Protein AF-A0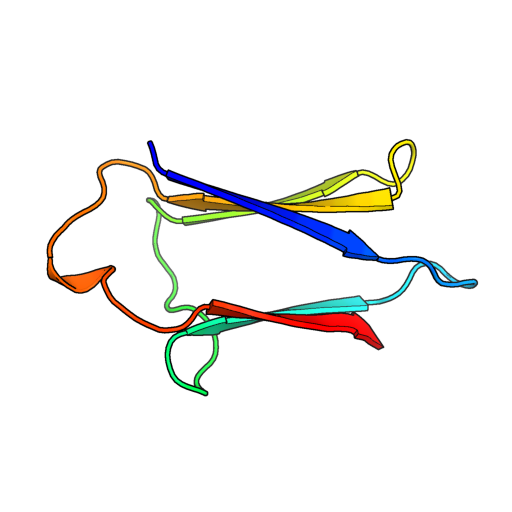A8S2YN19-F1 (afdb_monomer_lite)

pLDDT: mean 92.35, std 3.6, range [82.75, 96.19]

Radius of gyration: 11.87 Å; chains: 1; bounding box: 28×17×30 Å

InterPro domains:
  IPR007110 Immunoglobulin-like domain [PS50835] (1-62)
  IPR013098 Immunoglobulin I-set [PF07679] (3-62)
  IPR013783 Immunoglobulin-like fold [G3DSA:2.60.40.10] (1-62)
  IPR036179 Immunoglobulin-like domain superfamily [SSF48726] (2-61)

Secondary structure (DSSP, 8-state):
-EEEEEE---SSPPPEEEEETTEEPPP-TTEEEEEETTTTEEEEEESS--GGG-S-EEEEE-

Organism: NCBI:txid392030

Structure (mmCIF, N/CA/C/O backbone):
data_AF-A0A8S2YN19-F1
#
_entry.id   AF-A0A8S2YN19-F1
#
loop_
_atom_site.group_PDB
_atom_site.id
_atom_site.type_symbol
_atom_site.label_atom_id
_atom_site.label_alt_id
_atom_site.label_comp_id
_atom_site.label_asym_id
_atom_site.label_entity_id
_atom_site.label_seq_id
_atom_site.pdbx_PDB_ins_code
_atom_site.Cartn_x
_atom_site.Cartn_y
_atom_site.Cartn_z
_atom_site.occupancy
_atom_site.B_iso_or_equiv
_atom_site.auth_seq_id
_atom_site.auth_comp_id
_atom_site.auth_asym_id
_atom_site.auth_atom_id
_atom_site.pdbx_PDB_model_num
ATOM 1 N N . PRO A 1 1 ? 11.192 8.780 -3.093 1.00 82.75 1 PRO A N 1
ATOM 2 C CA . PRO A 1 1 ? 10.293 7.671 -2.684 1.00 82.75 1 PRO A CA 1
ATOM 3 C C . PRO A 1 1 ? 8.852 8.081 -2.985 1.00 82.75 1 PRO A C 1
ATOM 5 O O . PRO A 1 1 ? 8.539 9.257 -2.816 1.00 82.75 1 PRO A O 1
ATOM 8 N N . VAL A 1 2 ? 8.011 7.155 -3.445 1.00 94.50 2 VAL A N 1
ATOM 9 C CA . VAL A 1 2 ? 6.576 7.407 -3.663 1.00 94.50 2 VAL A CA 1
ATOM 10 C C . VAL A 1 2 ? 5.806 6.870 -2.461 1.00 94.50 2 VAL A C 1
ATOM 12 O O . VAL A 1 2 ? 6.132 5.797 -1.952 1.00 94.50 2 VAL A O 1
ATOM 15 N N . LEU A 1 3 ? 4.820 7.628 -1.983 1.00 95.50 3 LEU A N 1
ATOM 16 C CA . LEU A 1 3 ? 4.004 7.261 -0.830 1.00 95.50 3 LEU A CA 1
ATOM 17 C C . LEU A 1 3 ? 2.528 7.426 -1.175 1.00 95.50 3 LEU A C 1
ATOM 19 O O . LEU A 1 3 ? 2.050 8.548 -1.332 1.00 95.50 3 LEU A O 1
ATOM 23 N N . LEU A 1 4 ? 1.821 6.306 -1.261 1.00 95.75 4 LEU A N 1
ATOM 24 C CA . LEU A 1 4 ? 0.373 6.277 -1.409 1.00 95.75 4 LEU A CA 1
ATOM 25 C C . LEU A 1 4 ? -0.257 6.127 -0.029 1.00 95.75 4 LEU A C 1
ATOM 27 O O . LEU A 1 4 ? 0.219 5.346 0.800 1.00 95.75 4 LEU A O 1
ATOM 31 N N . LYS A 1 5 ? -1.307 6.906 0.222 1.00 95.50 5 LYS A N 1
ATOM 32 C CA . LYS A 1 5 ? -2.011 6.939 1.502 1.00 95.50 5 LYS A CA 1
ATOM 33 C C . LYS A 1 5 ? -3.506 6.841 1.265 1.00 95.50 5 LYS A C 1
ATOM 35 O O . LYS A 1 5 ? -4.024 7.527 0.389 1.00 95.50 5 LYS A O 1
ATOM 40 N N . ALA A 1 6 ? -4.188 6.062 2.090 1.00 94.38 6 ALA A N 1
ATOM 41 C CA . ALA A 1 6 ? -5.641 6.059 2.166 1.00 94.38 6 ALA A CA 1
ATOM 42 C C . ALA A 1 6 ? -6.090 5.963 3.625 1.00 94.38 6 ALA A C 1
ATOM 44 O O . ALA A 1 6 ? -5.370 5.434 4.471 1.00 94.38 6 ALA A O 1
ATOM 45 N N . THR A 1 7 ? -7.279 6.475 3.922 1.00 93.50 7 THR A N 1
ATOM 46 C CA . THR A 1 7 ? -7.890 6.352 5.249 1.00 93.50 7 THR A CA 1
ATOM 47 C C . THR A 1 7 ? -8.895 5.212 5.211 1.00 93.50 7 THR A C 1
ATOM 49 O O . THR A 1 7 ? -9.822 5.236 4.406 1.00 93.50 7 THR A O 1
ATOM 52 N N . VAL A 1 8 ? -8.719 4.225 6.084 1.00 89.94 8 VAL A N 1
ATOM 53 C CA . VAL A 1 8 ? -9.569 3.037 6.172 1.00 89.94 8 VAL A CA 1
ATOM 54 C C . VAL A 1 8 ? -10.158 2.974 7.573 1.00 89.94 8 VAL A C 1
ATOM 56 O O . VAL A 1 8 ? -9.433 2.893 8.560 1.00 89.94 8 VAL A O 1
ATOM 59 N N . ILE A 1 9 ? -11.484 3.020 7.672 1.00 87.88 9 ILE A N 1
ATOM 60 C CA . ILE A 1 9 ? -12.199 3.048 8.950 1.00 87.88 9 ILE A CA 1
ATOM 61 C C . ILE A 1 9 ? -13.054 1.786 9.055 1.00 87.88 9 ILE A C 1
ATOM 63 O O . ILE A 1 9 ? -13.905 1.551 8.206 1.00 87.88 9 ILE A O 1
ATOM 67 N N . GLY A 1 10 ? -12.860 1.007 10.119 1.00 85.19 10 GLY A N 1
ATOM 68 C CA . GLY A 1 10 ? -13.654 -0.184 10.419 1.00 85.19 10 GLY A CA 1
ATOM 69 C C . GLY A 1 10 ? -13.597 -0.538 11.906 1.00 85.19 10 GLY A C 1
ATOM 70 O O . GLY A 1 10 ? -12.666 -0.138 12.611 1.00 85.19 10 GLY A O 1
ATOM 71 N N . LYS A 1 11 ? -14.625 -1.237 12.395 1.00 83.94 11 LYS A N 1
ATOM 72 C CA . LYS A 1 11 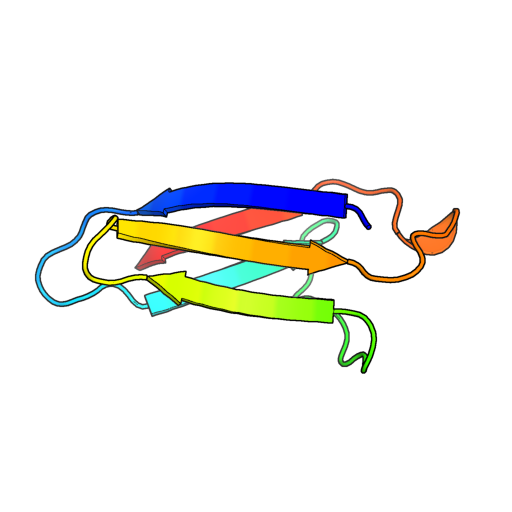? -14.663 -1.865 13.725 1.00 83.94 11 LYS A CA 1
ATOM 73 C C . LYS A 1 11 ? -15.253 -3.276 13.559 1.00 83.94 11 LYS A C 1
ATOM 75 O O . LYS A 1 11 ? -16.431 -3.347 13.213 1.00 83.94 11 LYS A O 1
ATOM 80 N N . PRO A 1 12 ? -14.504 -4.370 13.804 1.00 85.88 12 PRO A N 1
ATOM 81 C CA . PRO A 1 12 ? -13.108 -4.446 14.271 1.00 85.88 12 PRO A CA 1
ATOM 82 C C . PRO A 1 12 ? -12.100 -3.870 13.258 1.00 85.88 12 PRO A C 1
ATOM 84 O O . PRO A 1 12 ? -12.495 -3.454 12.173 1.00 85.88 12 PRO A O 1
ATOM 87 N N . THR A 1 13 ? -10.814 -3.780 13.626 1.00 85.06 13 THR A N 1
ATOM 88 C CA . THR A 1 13 ? -9.762 -3.275 12.723 1.00 85.06 13 THR A CA 1
ATOM 89 C C . THR A 1 13 ? -9.821 -4.023 11.385 1.00 85.06 13 THR A C 1
ATOM 91 O O . THR A 1 13 ? -9.673 -5.246 11.395 1.00 85.06 13 THR A O 1
ATOM 94 N N . PRO A 1 14 ? -10.051 -3.322 10.261 1.00 88.06 14 PRO A N 1
ATOM 95 C CA . PRO A 1 14 ? -10.243 -3.971 8.975 1.00 88.06 14 PRO A CA 1
ATOM 96 C C . PRO A 1 14 ? -8.930 -4.565 8.475 1.00 88.06 14 PRO A C 1
ATOM 98 O O . PRO A 1 14 ? -7.843 -4.027 8.720 1.00 88.06 14 PRO A O 1
ATOM 101 N N . HIS A 1 15 ? -9.040 -5.664 7.743 1.00 89.50 15 HIS A N 1
ATOM 102 C CA . HIS A 1 15 ? -7.920 -6.187 6.977 1.00 89.50 15 HIS A CA 1
ATOM 103 C C . HIS A 1 15 ? -7.792 -5.376 5.694 1.00 89.50 15 HIS A C 1
ATOM 105 O O . HIS A 1 15 ? -8.783 -4.858 5.182 1.00 89.50 15 HIS A O 1
ATOM 111 N N . PHE A 1 16 ? -6.575 -5.249 5.173 1.00 91.81 16 PHE A N 1
ATOM 112 C CA . PHE A 1 16 ? -6.350 -4.521 3.933 1.00 91.81 16 PHE A CA 1
ATOM 113 C C . PHE A 1 16 ? -5.371 -5.255 3.022 1.00 91.81 16 PHE A C 1
ATOM 115 O O . PHE A 1 16 ? -4.414 -5.884 3.479 1.00 91.81 16 PHE A O 1
ATOM 122 N N . ILE A 1 17 ? -5.600 -5.128 1.720 1.00 93.56 17 ILE A N 1
ATOM 123 C CA . ILE A 1 17 ? -4.721 -5.641 0.671 1.00 93.56 17 ILE A CA 1
ATOM 124 C C . ILE A 1 17 ? -4.476 -4.554 -0.367 1.00 93.56 17 ILE A C 1
ATOM 126 O O . ILE A 1 17 ? -5.372 -3.773 -0.685 1.00 93.56 17 ILE A O 1
ATOM 130 N N . TRP A 1 18 ? -3.258 -4.515 -0.897 1.00 95.12 18 TRP A N 1
ATOM 131 C CA . TRP A 1 18 ? -2.909 -3.642 -2.010 1.00 95.12 18 TRP A CA 1
ATOM 132 C C . TRP A 1 18 ? -2.846 -4.439 -3.303 1.00 95.12 18 TRP A C 1
ATOM 134 O O . TRP A 1 18 ? -2.225 -5.505 -3.361 1.00 95.12 18 TRP A O 1
ATOM 144 N N . LEU A 1 19 ? -3.443 -3.868 -4.339 1.00 96.12 19 LEU A N 1
ATOM 145 C CA . LEU A 1 19 ? -3.387 -4.348 -5.704 1.00 96.12 19 LEU A CA 1
ATOM 146 C C . LEU A 1 19 ? -2.635 -3.336 -6.568 1.00 96.12 19 LEU A C 1
ATOM 148 O O . LEU A 1 19 ? -2.773 -2.128 -6.366 1.00 96.12 19 LEU A O 1
ATOM 152 N N . LYS A 1 20 ? -1.873 -3.838 -7.536 1.00 95.75 20 LYS A N 1
ATOM 153 C CA . LYS A 1 20 ? -1.356 -3.085 -8.673 1.00 95.75 20 LYS A CA 1
ATOM 154 C C . LYS A 1 20 ? -1.936 -3.698 -9.944 1.00 95.75 20 LYS A C 1
ATOM 156 O O . LYS A 1 20 ? -1.771 -4.896 -10.164 1.00 95.75 20 LYS A O 1
ATOM 161 N N . ASP A 1 21 ? -2.612 -2.890 -10.752 1.00 95.75 21 ASP A N 1
ATOM 162 C CA . ASP A 1 21 ? -3.208 -3.307 -12.029 1.00 95.75 21 ASP A CA 1
ATOM 163 C C . ASP A 1 21 ? -4.114 -4.552 -11.878 1.00 95.75 21 ASP A C 1
ATOM 165 O O . ASP A 1 21 ? -4.081 -5.487 -12.675 1.00 95.75 21 ASP A O 1
ATOM 169 N N . GLY A 1 22 ? -4.893 -4.597 -10.790 1.00 95.50 22 GLY A N 1
ATOM 170 C CA . GLY A 1 22 ? -5.817 -5.694 -10.474 1.00 95.50 22 GLY A CA 1
ATOM 171 C C . GLY A 1 22 ? -5.187 -6.945 -9.843 1.00 95.50 22 GLY A C 1
ATOM 172 O O . GLY A 1 22 ? -5.923 -7.830 -9.409 1.00 95.50 22 GLY A O 1
ATOM 173 N N . ALA A 1 23 ? -3.859 -7.024 -9.725 1.00 95.12 23 ALA A N 1
ATOM 174 C CA . ALA A 1 23 ? -3.154 -8.146 -9.101 1.00 95.12 23 ALA A CA 1
ATOM 175 C C . ALA A 1 23 ? -2.539 -7.757 -7.743 1.00 95.12 23 ALA A C 1
ATOM 177 O O . ALA A 1 23 ? -2.180 -6.595 -7.551 1.00 95.12 23 ALA A O 1
ATOM 178 N N . PRO A 1 24 ? -2.373 -8.690 -6.785 1.00 94.00 24 PRO A N 1
ATOM 179 C CA . PRO A 1 24 ? -1.660 -8.415 -5.539 1.00 94.00 24 PRO A CA 1
ATOM 180 C C . PRO A 1 24 ? -0.263 -7.848 -5.789 1.00 94.00 24 PRO A C 1
ATOM 182 O O . PRO A 1 24 ? 0.416 -8.256 -6.734 1.00 94.00 24 PRO A O 1
ATOM 185 N N . LEU A 1 25 ? 0.183 -6.930 -4.925 1.00 91.38 25 LEU A N 1
ATOM 186 C CA . LEU A 1 25 ? 1.533 -6.381 -5.043 1.00 91.38 25 LEU A CA 1
ATOM 187 C C . LEU A 1 25 ? 2.589 -7.498 -5.091 1.00 91.38 25 LEU A C 1
ATOM 189 O O . LEU A 1 25 ? 2.567 -8.397 -4.244 1.00 91.38 25 LEU A O 1
ATOM 193 N N . PRO A 1 26 ? 3.554 -7.426 -6.023 1.00 86.38 26 PRO A N 1
ATOM 194 C CA . PRO A 1 26 ? 4.637 -8.392 -6.075 1.00 86.38 26 PRO A CA 1
ATOM 195 C C . PRO A 1 26 ? 5.509 -8.281 -4.821 1.00 86.38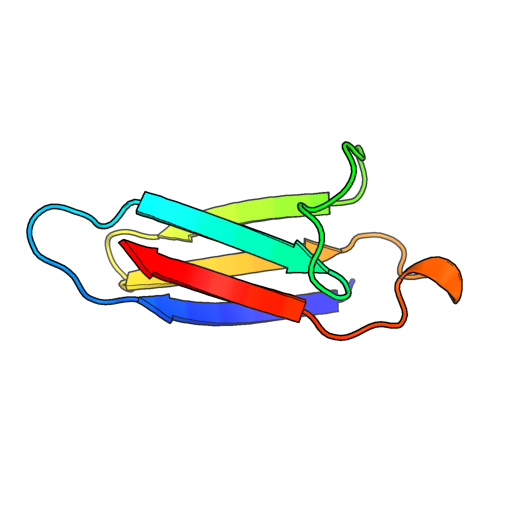 26 PRO A C 1
ATOM 197 O O . PRO A 1 26 ? 5.759 -7.186 -4.308 1.00 86.38 26 PRO A O 1
ATOM 200 N N . ALA A 1 27 ? 6.032 -9.412 -4.348 1.00 84.50 27 ALA A N 1
ATOM 201 C CA . ALA A 1 27 ? 7.008 -9.410 -3.267 1.00 84.50 27 ALA A CA 1
ATOM 202 C C . ALA A 1 27 ? 8.253 -8.611 -3.690 1.00 84.50 27 ALA A C 1
ATOM 204 O O . ALA A 1 27 ? 8.875 -8.894 -4.714 1.00 84.50 27 ALA A O 1
ATOM 205 N N . SER A 1 28 ? 8.611 -7.584 -2.918 1.00 89.44 28 SER A N 1
ATOM 206 C CA . SER A 1 28 ? 9.737 -6.709 -3.240 1.00 89.44 28 SER A CA 1
ATOM 207 C C . SER A 1 28 ? 10.280 -6.023 -1.996 1.00 89.44 28 SER A C 1
ATOM 209 O O . SER A 1 28 ? 9.528 -5.424 -1.233 1.00 89.44 28 SER A O 1
ATOM 211 N N . ASN A 1 29 ? 11.606 -6.000 -1.848 1.00 92.62 29 ASN A N 1
ATOM 212 C CA . ASN A 1 29 ? 12.283 -5.279 -0.760 1.00 92.62 29 ASN A CA 1
ATOM 213 C C . ASN A 1 29 ? 12.080 -3.755 -0.830 1.00 92.62 29 ASN A C 1
ATOM 215 O O . ASN A 1 29 ? 12.335 -3.034 0.139 1.00 92.62 29 ASN A O 1
ATOM 219 N N . ARG A 1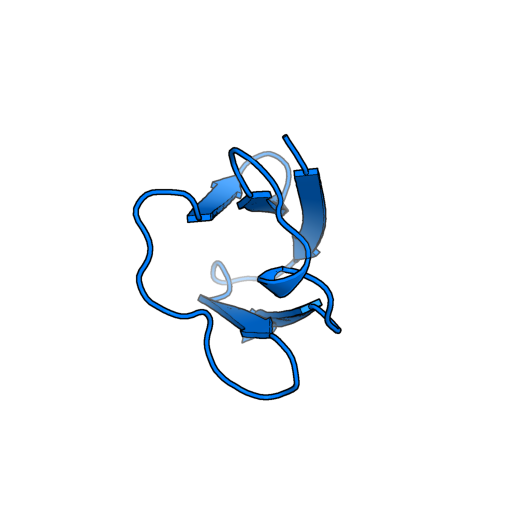 30 ? 11.643 -3.251 -1.989 1.00 94.56 30 ARG A N 1
ATOM 220 C CA . ARG A 1 30 ? 11.418 -1.825 -2.237 1.00 94.56 30 ARG A CA 1
ATOM 221 C C . ARG A 1 30 ? 10.028 -1.368 -1.812 1.00 94.56 30 ARG A C 1
ATOM 223 O O . ARG A 1 30 ? 9.856 -0.181 -1.541 1.00 94.56 30 ARG A O 1
ATOM 230 N N . LEU A 1 31 ? 9.071 -2.293 -1.750 1.00 94.44 31 LEU A N 1
ATOM 231 C CA . LEU A 1 31 ? 7.689 -2.034 -1.373 1.00 94.44 31 LEU A CA 1
ATOM 232 C C . LEU A 1 31 ? 7.527 -2.262 0.130 1.00 94.44 31 LEU A C 1
ATOM 234 O O . LEU A 1 31 ? 7.914 -3.298 0.665 1.00 94.44 31 LEU A O 1
ATOM 238 N N . ARG A 1 32 ? 6.964 -1.281 0.832 1.00 94.12 32 ARG A N 1
ATOM 239 C CA . ARG A 1 32 ? 6.633 -1.396 2.255 1.00 94.12 32 ARG A CA 1
ATOM 240 C C . ARG A 1 32 ? 5.200 -0.956 2.472 1.00 94.12 32 ARG A C 1
ATOM 242 O O . ARG A 1 32 ? 4.856 0.175 2.148 1.00 94.12 32 ARG A O 1
ATOM 249 N N . THR A 1 33 ? 4.397 -1.833 3.059 1.00 94.00 33 THR A N 1
ATOM 250 C CA . THR A 1 33 ? 3.016 -1.532 3.436 1.00 94.00 33 THR A CA 1
ATOM 251 C C . THR A 1 33 ? 2.880 -1.431 4.952 1.00 94.00 33 THR A C 1
ATOM 253 O O . THR A 1 33 ? 3.538 -2.180 5.678 1.00 94.00 33 THR A O 1
ATOM 256 N N . ARG A 1 34 ? 2.076 -0.484 5.446 1.00 92.00 34 ARG A N 1
ATOM 257 C CA . ARG A 1 34 ? 1.817 -0.273 6.881 1.00 92.00 34 ARG A CA 1
ATOM 258 C C . ARG A 1 34 ? 0.393 0.221 7.110 1.00 92.00 34 ARG A C 1
ATOM 260 O O . ARG A 1 34 ? -0.128 0.966 6.289 1.00 92.00 34 ARG A O 1
ATOM 267 N N . TYR A 1 35 ? -0.186 -0.142 8.251 1.00 91.44 35 TYR A N 1
ATOM 268 C CA . TYR A 1 35 ? -1.421 0.453 8.756 1.00 91.44 35 TYR A CA 1
ATOM 269 C C . TYR A 1 35 ? -1.170 1.079 10.121 1.00 91.44 35 TYR A C 1
ATOM 271 O O . TYR A 1 35 ? -0.588 0.452 11.007 1.00 91.44 35 TYR A O 1
ATOM 279 N N . ASP A 1 36 ? -1.583 2.329 10.263 1.00 91.12 36 ASP A N 1
ATOM 280 C CA . ASP A 1 36 ? -1.525 3.087 11.500 1.00 91.12 36 ASP A CA 1
ATOM 281 C C . ASP A 1 36 ? -2.923 3.117 12.122 1.00 91.12 36 ASP A C 1
ATOM 283 O O . ASP A 1 36 ? -3.850 3.731 11.593 1.00 91.12 36 ASP A O 1
ATOM 287 N N . ILE A 1 37 ? -3.063 2.438 13.261 1.00 86.75 37 ILE A N 1
ATOM 288 C CA . ILE A 1 37 ? -4.328 2.317 13.995 1.00 86.75 37 ILE A CA 1
ATOM 289 C C . ILE A 1 37 ? -4.777 3.673 14.563 1.00 86.75 37 ILE A C 1
ATOM 291 O O . ILE A 1 37 ? -5.978 3.939 14.625 1.00 86.75 37 ILE A O 1
ATOM 295 N N . GLY A 1 38 ? -3.838 4.534 14.969 1.00 88.69 38 GLY A N 1
ATOM 296 C CA . GLY A 1 38 ? -4.140 5.832 15.570 1.00 88.69 38 GLY A CA 1
ATOM 297 C C . GLY A 1 38 ? -4.691 6.817 14.544 1.00 88.69 38 GLY A C 1
ATOM 298 O O . GLY A 1 38 ? -5.696 7.481 14.795 1.00 88.69 38 GLY A O 1
ATOM 299 N N . THR A 1 39 ? -4.074 6.868 13.363 1.00 91.62 39 THR A N 1
ATOM 300 C CA . THR A 1 39 ? -4.513 7.751 12.269 1.00 91.62 39 THR A CA 1
ATOM 301 C C . THR A 1 39 ? -5.535 7.106 11.332 1.00 91.62 39 THR A C 1
ATOM 303 O O . THR A 1 39 ? -6.135 7.809 10.518 1.00 91.62 39 THR A O 1
ATOM 306 N N . LYS A 1 40 ? -5.774 5.792 11.457 1.00 91.56 40 LYS A N 1
ATOM 307 C CA . LYS A 1 40 ? -6.604 4.973 10.553 1.00 91.56 40 LYS A CA 1
ATOM 308 C C . LYS A 1 40 ? -6.120 5.025 9.102 1.00 91.56 40 LYS A C 1
ATOM 310 O O . LYS A 1 40 ? -6.918 4.953 8.167 1.00 91.56 40 LYS A O 1
ATOM 315 N N . GLN A 1 41 ? -4.815 5.195 8.904 1.00 94.00 41 GLN A N 1
ATOM 316 C CA . GLN A 1 41 ? -4.212 5.325 7.582 1.00 94.00 41 GLN A CA 1
ATOM 317 C C . GLN A 1 41 ? -3.523 4.036 7.163 1.00 94.00 41 GLN A C 1
ATOM 319 O O . GLN A 1 41 ? -2.741 3.457 7.914 1.00 94.00 41 GLN A O 1
ATOM 324 N N . VAL A 1 42 ? -3.761 3.630 5.922 1.00 94.75 42 VAL A N 1
ATOM 325 C CA . VAL A 1 42 ? -2.975 2.621 5.221 1.00 94.75 42 VAL A CA 1
ATOM 326 C C . VAL A 1 42 ? -1.995 3.315 4.281 1.00 94.75 42 VAL A C 1
ATOM 328 O O . VAL A 1 42 ? -2.338 4.263 3.572 1.00 94.75 42 VAL A O 1
ATOM 331 N N . LEU A 1 43 ? -0.753 2.849 4.304 1.00 95.44 43 LEU A N 1
ATOM 332 C CA . LEU A 1 43 ? 0.379 3.443 3.612 1.00 95.44 43 LEU A CA 1
ATOM 333 C C . LEU A 1 43 ? 1.044 2.387 2.734 1.00 95.44 43 LEU A C 1
ATOM 335 O O . LEU A 1 43 ? 1.392 1.314 3.227 1.00 95.44 43 LEU A O 1
ATOM 339 N N . LEU A 1 44 ? 1.293 2.725 1.471 1.00 95.94 44 LEU A N 1
ATOM 340 C CA . LEU A 1 44 ? 2.188 1.988 0.585 1.00 95.94 44 LEU A CA 1
ATOM 341 C C . LEU A 1 44 ? 3.358 2.888 0.194 1.00 95.94 44 LEU A C 1
ATOM 343 O O . LEU A 1 44 ? 3.185 3.908 -0.472 1.00 95.94 44 LEU A O 1
ATOM 347 N N . GLN A 1 45 ? 4.560 2.499 0.601 1.00 96.19 45 GLN A N 1
ATOM 348 C CA . GLN A 1 45 ? 5.802 3.172 0.254 1.00 96.19 45 GLN A CA 1
ATOM 349 C C . GLN A 1 45 ? 6.550 2.378 -0.819 1.00 96.19 45 GLN A C 1
ATOM 351 O O . GLN A 1 45 ? 6.884 1.210 -0.613 1.00 96.19 45 GLN A O 1
ATOM 356 N N . ILE A 1 46 ? 6.868 3.043 -1.928 1.00 96.19 46 ILE A N 1
ATOM 357 C CA . ILE A 1 46 ? 7.684 2.523 -3.029 1.00 96.19 46 ILE A CA 1
ATOM 358 C C . ILE A 1 46 ? 9.035 3.241 -2.995 1.00 96.19 46 ILE A C 1
ATOM 360 O O . ILE A 1 46 ? 9.147 4.441 -3.280 1.00 96.19 46 ILE A O 1
ATOM 364 N N . ASN A 1 47 ? 10.076 2.516 -2.599 1.00 95.94 47 ASN A N 1
ATOM 365 C CA . ASN A 1 47 ? 11.446 3.019 -2.616 1.00 95.94 47 ASN A CA 1
ATOM 366 C C . ASN A 1 47 ? 12.048 2.879 -4.018 1.00 95.94 47 ASN A C 1
ATOM 368 O O . ASN A 1 47 ? 11.811 1.876 -4.684 1.00 95.94 47 ASN A O 1
ATOM 372 N N . ASP A 1 48 ? 12.856 3.862 -4.431 1.00 94.31 48 ASP A N 1
ATOM 373 C CA . ASP A 1 48 ? 13.524 3.861 -5.744 1.00 94.31 48 ASP A CA 1
ATOM 374 C C . ASP A 1 48 ? 12.535 3.677 -6.915 1.00 94.31 48 ASP A C 1
ATOM 376 O O . ASP A 1 48 ? 12.675 2.752 -7.695 1.00 94.31 48 ASP A O 1
ATOM 380 N N . ALA A 1 49 ? 11.469 4.480 -7.015 1.00 92.75 49 ALA A N 1
ATOM 381 C CA . ALA A 1 49 ? 10.435 4.267 -8.037 1.00 92.75 49 ALA A CA 1
ATOM 382 C C . ALA A 1 49 ? 11.010 4.242 -9.472 1.00 92.75 49 ALA A C 1
ATOM 384 O O . ALA A 1 49 ? 11.814 5.095 -9.848 1.00 92.75 49 ALA A O 1
ATOM 385 N N . ARG A 1 50 ? 10.587 3.258 -10.268 1.00 93.75 50 ARG A N 1
ATOM 386 C CA . ARG A 1 50 ? 11.051 2.961 -11.630 1.00 93.75 50 ARG A CA 1
ATOM 387 C C . ARG A 1 50 ? 9.884 2.972 -12.619 1.00 93.75 50 ARG A C 1
ATOM 389 O O . ARG A 1 50 ? 8.735 2.862 -12.193 1.00 93.75 50 ARG A O 1
ATOM 396 N N . PRO A 1 51 ? 10.150 3.006 -13.938 1.00 94.44 51 PRO A N 1
ATOM 397 C CA . PRO A 1 51 ? 9.093 2.905 -14.945 1.00 94.44 51 PRO A CA 1
ATOM 398 C C . PRO A 1 51 ? 8.182 1.677 -14.773 1.00 94.44 51 PRO A C 1
ATOM 400 O O . PRO A 1 51 ? 6.992 1.761 -15.047 1.00 94.44 51 PRO A O 1
ATOM 403 N N . GLN A 1 52 ? 8.697 0.556 -14.251 1.00 91.44 52 GLN A N 1
ATOM 404 C CA . GLN A 1 52 ? 7.896 -0.645 -13.974 1.00 91.44 52 GLN A CA 1
ATOM 405 C C . GLN A 1 52 ? 6.908 -0.482 -12.808 1.00 91.44 52 GLN A C 1
ATOM 407 O O . GLN A 1 52 ? 6.010 -1.308 -12.659 1.00 91.44 52 GLN A O 1
ATOM 412 N N . ASP A 1 53 ? 7.053 0.547 -11.972 1.00 93.31 53 ASP A N 1
ATOM 413 C CA . ASP A 1 53 ? 6.114 0.839 -10.885 1.00 93.31 53 ASP A CA 1
ATOM 414 C C . ASP A 1 53 ? 4.905 1.653 -11.364 1.00 93.31 53 ASP A C 1
ATOM 416 O O . ASP A 1 53 ? 3.972 1.849 -10.590 1.00 93.31 53 ASP A O 1
ATOM 420 N N . ILE A 1 54 ? 4.882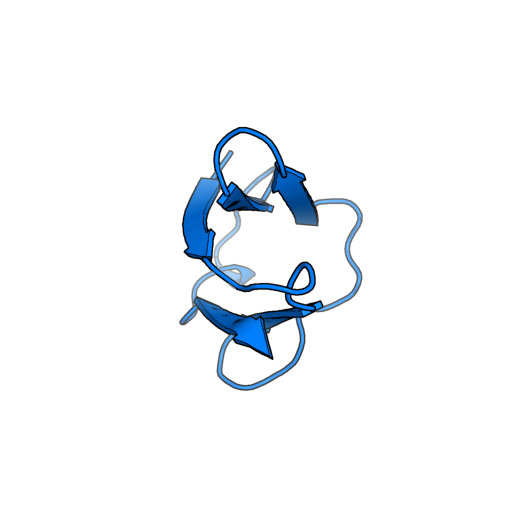 2.103 -12.623 1.00 94.12 54 ILE A N 1
ATOM 421 C CA . ILE A 1 54 ? 3.697 2.729 -13.220 1.00 94.12 54 ILE A CA 1
ATOM 422 C C . ILE A 1 54 ? 2.555 1.708 -13.226 1.00 94.12 54 ILE A C 1
ATOM 424 O O . ILE A 1 54 ? 2.766 0.541 -13.567 1.00 94.12 54 ILE A O 1
ATOM 428 N N . GLY A 1 55 ? 1.372 2.154 -12.818 1.00 94.06 55 GLY A N 1
ATOM 429 C CA . GLY A 1 55 ? 0.155 1.352 -12.776 1.00 94.06 55 GLY A CA 1
ATOM 430 C C . GLY A 1 55 ? -0.898 1.971 -11.865 1.00 94.06 55 GLY A C 1
ATOM 431 O O . GLY A 1 55 ? -0.648 2.977 -11.191 1.00 94.06 55 GLY A O 1
ATOM 432 N N . GLU A 1 56 ? -2.071 1.357 -11.844 1.00 95.88 56 GLU A N 1
ATOM 433 C CA . GLU A 1 56 ? -3.151 1.698 -10.929 1.00 95.88 56 GLU A CA 1
ATOM 434 C C . GLU A 1 56 ? -2.975 0.940 -9.613 1.00 95.88 56 GLU A C 1
ATOM 436 O O . GLU A 1 56 ? -2.843 -0.283 -9.598 1.00 95.88 56 GLU A O 1
ATOM 441 N N . TYR A 1 57 ? -2.988 1.671 -8.498 1.00 95.50 57 TYR A N 1
ATOM 442 C CA . TYR A 1 57 ? -2.866 1.093 -7.165 1.00 95.50 57 TYR A CA 1
ATOM 443 C C . TYR A 1 57 ? -4.184 1.220 -6.419 1.00 95.50 57 TYR A C 1
ATOM 445 O O . TYR A 1 57 ? -4.670 2.327 -6.187 1.00 95.50 57 TYR A O 1
ATOM 453 N N . VAL A 1 58 ? -4.725 0.085 -5.988 1.00 95.56 58 VAL A N 1
ATOM 454 C CA . VAL A 1 58 ? -5.996 0.012 -5.264 1.00 95.56 58 VAL A CA 1
ATOM 455 C C . VAL A 1 58 ? -5.758 -0.631 -3.910 1.00 95.56 58 VAL A C 1
ATOM 457 O O . VAL A 1 58 ? -5.073 -1.647 -3.811 1.00 95.56 58 VAL A O 1
ATOM 460 N N . VAL A 1 59 ? -6.342 -0.053 -2.863 1.00 95.00 59 VAL A N 1
ATOM 461 C CA . VAL A 1 59 ? -6.427 -0.700 -1.555 1.00 95.00 59 VAL A CA 1
ATOM 462 C C . VAL A 1 59 ? -7.848 -1.190 -1.326 1.00 95.00 59 VAL A C 1
ATOM 464 O O . VAL A 1 59 ? -8.806 -0.436 -1.482 1.00 95.00 59 VAL A O 1
ATOM 467 N N . ILE A 1 60 ? -7.979 -2.460 -0.962 1.00 93.62 60 ILE A N 1
ATOM 468 C CA . ILE A 1 60 ? -9.253 -3.067 -0.580 1.00 93.62 60 ILE A CA 1
ATOM 469 C C . ILE A 1 60 ? -9.218 -3.281 0.924 1.00 93.62 60 ILE A C 1
ATOM 471 O O . ILE A 1 60 ? -8.235 -3.810 1.441 1.00 93.62 60 ILE A O 1
ATOM 475 N N . ALA A 1 61 ? -10.283 -2.867 1.604 1.00 92.12 61 ALA A N 1
ATOM 476 C CA . ALA A 1 61 ? -10.470 -3.063 3.031 1.00 92.12 61 ALA A CA 1
ATOM 477 C C . ALA A 1 61 ? -11.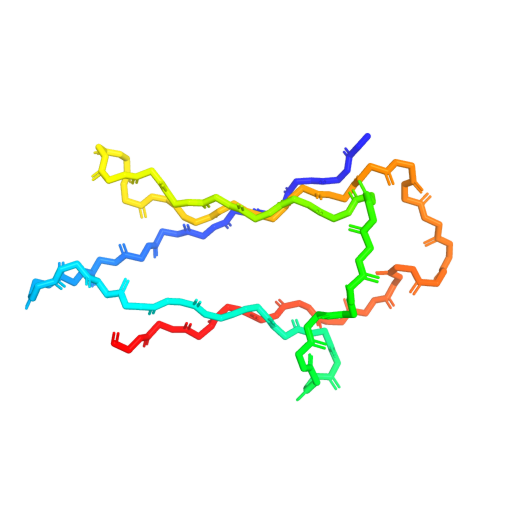717 -3.913 3.296 1.00 92.12 61 ALA A C 1
ATOM 479 O O . ALA A 1 61 ? -12.764 -3.652 2.702 1.00 92.12 61 ALA A O 1
ATOM 480 N N . THR A 1 62 ? -11.594 -4.905 4.179 1.00 86.75 62 THR A N 1
ATOM 481 C CA . THR A 1 62 ? -12.656 -5.859 4.553 1.00 86.75 62 THR A CA 1
ATOM 482 C C . THR A 1 62 ? -12.753 -6.028 6.057 1.00 86.75 62 THR A C 1
ATOM 484 O O . THR A 1 62 ? -11.676 -6.134 6.698 1.00 86.75 62 THR A O 1
#

Sequence (62 aa):
PVLLKATVIGKPTPHFIWLKDGAPLPASNRLRTRYDIGTKQVLLQINDARPQDIGEYVVIAT

Foldseek 3Di:
DDKDKDAADDPPLWDKFKDWQNHGDDDDPQWDWDADPVRSMIMIGGHPDDPVSDTDMDMDID